Protein AF-A0A1G1FAC6-F1 (afdb_monomer)

Mean predicted aligned error: 11.22 Å

Foldseek 3Di:
DVVVVDDPVRVCVVVVHPDCVVVVVPPPPDPVNVVVVVVVVVVVVVVVVVVVVVVVVVVVVPPPD

Solvent-accessible surface area (backbone atoms only — not comparable to full-atom values): 3993 Å² total; per-residue (Å²): 92,62,92,76,71,41,52,65,74,56,49,29,62,76,70,70,46,93,61,64,71,62,57,68,72,65,60,68,79,47,68,68,58,53,50,53,50,52,52,53,52,53,50,54,50,53,55,50,51,53,51,51,50,51,53,53,55,58,59,64,69,71,74,82,124

Sequence (65 aa):
MIRAGIPEVVAMRISGHKTRAVFDRYNIVNESYLRNASEKVTNLHHEAQERLERVAHEHNNGHNV

pLDDT: mean 80.06, std 11.46, range [52.06, 94.69]

Structure (mmCIF, N/CA/C/O backbone):
data_AF-A0A1G1FAC6-F1
#
_entry.id   AF-A0A1G1FAC6-F1
#
loop_
_atom_site.group_PDB
_atom_site.id
_atom_site.type_symbol
_atom_site.label_atom_id
_atom_site.label_alt_id
_atom_site.label_comp_id
_atom_site.label_asym_id
_atom_site.label_entity_id
_atom_site.label_seq_id
_atom_site.pdbx_PDB_ins_code
_atom_site.Cartn_x
_atom_site.Cartn_y
_atom_site.Cartn_z
_atom_site.occupancy
_atom_site.B_iso_or_equiv
_atom_site.auth_seq_id
_atom_site.auth_comp_id
_atom_site.auth_asym_id
_atom_site.auth_atom_id
_atom_site.pdbx_PDB_model_num
ATOM 1 N N . MET A 1 1 ? 13.643 -0.445 -10.170 1.00 75.25 1 MET A N 1
ATOM 2 C CA . MET A 1 1 ? 13.326 0.804 -10.899 1.00 75.25 1 MET A CA 1
ATOM 3 C C . MET A 1 1 ? 12.332 1.665 -10.129 1.00 75.25 1 MET A C 1
ATOM 5 O O . MET A 1 1 ? 12.765 2.671 -9.593 1.00 75.25 1 MET A O 1
ATOM 9 N N . ILE A 1 2 ? 11.068 1.254 -9.961 1.00 76.00 2 ILE A N 1
ATOM 10 C CA . ILE A 1 2 ? 10.052 2.062 -9.246 1.00 76.00 2 ILE A CA 1
ATOM 11 C C . ILE A 1 2 ? 10.464 2.400 -7.803 1.00 76.00 2 ILE A C 1
ATOM 13 O O . ILE A 1 2 ? 10.455 3.556 -7.402 1.00 76.00 2 ILE A O 1
ATOM 17 N N . ARG A 1 3 ? 10.950 1.411 -7.040 1.00 72.75 3 ARG A N 1
ATOM 18 C CA . ARG A 1 3 ? 11.452 1.614 -5.663 1.00 72.75 3 ARG A CA 1
ATOM 19 C C . ARG A 1 3 ? 12.718 2.473 -5.562 1.00 72.75 3 ARG A C 1
ATOM 21 O O . ARG A 1 3 ? 13.035 2.939 -4.480 1.00 72.75 3 ARG A O 1
ATOM 28 N N . ALA A 1 4 ? 13.431 2.669 -6.669 1.00 80.8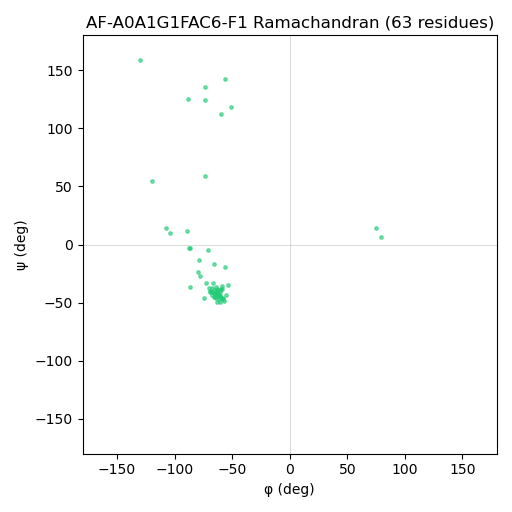8 4 ALA A N 1
ATOM 29 C CA . ALA A 1 4 ? 14.572 3.580 -6.740 1.00 80.88 4 ALA A CA 1
ATOM 30 C C . ALA A 1 4 ? 14.136 5.010 -7.119 1.00 80.88 4 ALA A C 1
ATOM 32 O O . ALA A 1 4 ? 14.973 5.829 -7.477 1.00 80.88 4 ALA A O 1
ATOM 33 N N . GLY A 1 5 ? 12.826 5.294 -7.101 1.00 81.94 5 GLY A N 1
ATOM 34 C CA . GLY A 1 5 ? 12.262 6.598 -7.445 1.00 81.94 5 GLY A CA 1
ATOM 35 C C . GLY A 1 5 ? 12.152 6.863 -8.947 1.00 81.94 5 GLY A C 1
ATOM 36 O O . GLY A 1 5 ? 11.804 7.972 -9.338 1.00 81.94 5 GLY A O 1
ATOM 37 N N . ILE A 1 6 ? 12.431 5.875 -9.805 1.00 85.81 6 ILE A N 1
ATOM 38 C CA . ILE A 1 6 ? 12.313 6.051 -11.257 1.00 85.81 6 ILE A CA 1
ATOM 39 C C . ILE A 1 6 ? 10.824 6.079 -11.626 1.00 85.81 6 ILE A C 1
ATOM 41 O O . ILE A 1 6 ? 10.127 5.100 -11.334 1.00 85.81 6 ILE A O 1
ATOM 45 N N . PRO A 1 7 ? 10.339 7.140 -12.299 1.00 87.81 7 PRO A N 1
ATOM 46 C CA . PRO A 1 7 ? 8.955 7.215 -12.742 1.00 87.81 7 PRO A CA 1
ATOM 47 C C . PRO A 1 7 ? 8.571 6.024 -13.620 1.00 87.81 7 PRO A C 1
ATOM 49 O O . PRO A 1 7 ? 9.348 5.567 -14.461 1.00 87.81 7 PRO A O 1
ATOM 52 N N . GLU A 1 8 ? 7.341 5.550 -13.465 1.00 84.31 8 GLU A N 1
ATOM 53 C CA . GLU A 1 8 ? 6.832 4.361 -14.152 1.00 84.31 8 GLU A CA 1
ATOM 54 C C . GLU A 1 8 ? 6.959 4.448 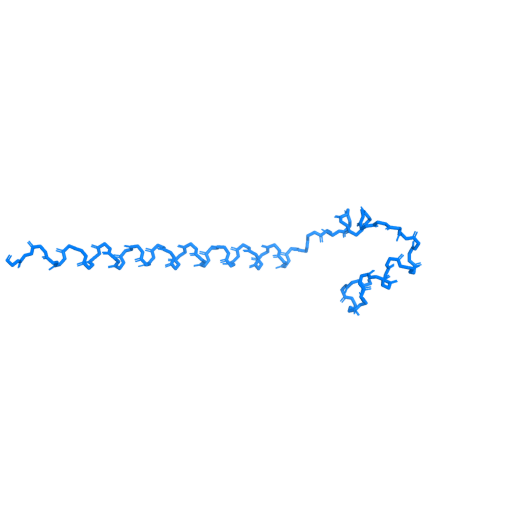-15.677 1.00 84.31 8 GLU A C 1
ATOM 56 O O . GLU A 1 8 ? 7.456 3.523 -16.312 1.00 84.31 8 GLU A O 1
ATOM 61 N N . VAL A 1 9 ? 6.627 5.603 -16.255 1.00 85.94 9 VAL A N 1
ATOM 62 C CA . VAL A 1 9 ? 6.741 5.872 -17.699 1.00 85.94 9 VAL A CA 1
ATOM 63 C C . VAL A 1 9 ? 8.179 5.712 -18.209 1.00 85.94 9 VAL A C 1
ATOM 65 O O . VAL A 1 9 ? 8.406 5.227 -19.317 1.00 85.94 9 VAL A O 1
ATOM 68 N N . VAL A 1 10 ? 9.163 6.082 -17.383 1.00 87.88 10 VAL A N 1
ATOM 69 C CA . VAL A 1 10 ? 10.593 5.951 -17.693 1.00 87.88 10 VAL A CA 1
ATOM 70 C C . VAL A 1 10 ? 11.019 4.488 -17.585 1.00 87.88 10 VAL A C 1
ATOM 72 O O . VAL A 1 10 ? 11.658 3.965 -18.496 1.00 87.88 10 VAL A O 1
ATOM 75 N N . ALA A 1 11 ? 10.608 3.797 -16.520 1.00 87.31 11 ALA A N 1
ATOM 76 C CA . ALA A 1 11 ? 10.889 2.375 -16.335 1.00 87.31 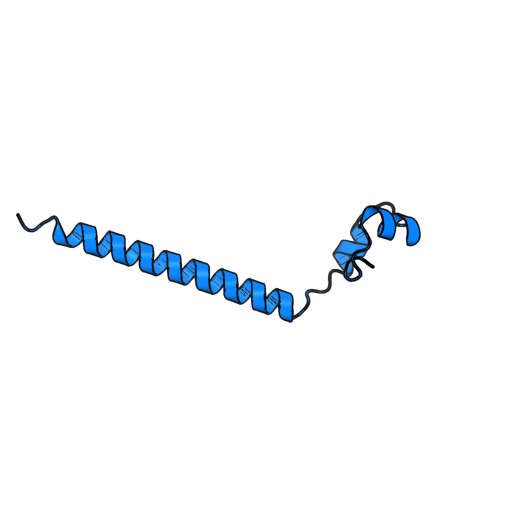11 ALA A CA 1
ATOM 77 C C . ALA A 1 11 ? 10.285 1.517 -17.463 1.00 87.31 11 ALA A C 1
ATOM 79 O O . ALA A 1 11 ? 10.943 0.605 -17.968 1.00 87.31 11 ALA A O 1
ATOM 80 N N . MET A 1 12 ? 9.065 1.832 -17.908 1.00 89.94 12 MET A N 1
ATOM 81 C CA . MET A 1 12 ? 8.407 1.193 -19.051 1.00 89.94 12 MET A CA 1
ATOM 82 C C . MET A 1 12 ? 9.206 1.385 -20.340 1.00 89.94 12 MET A C 1
ATOM 84 O O . MET A 1 12 ? 9.425 0.426 -21.078 1.00 89.94 12 MET A O 1
ATOM 88 N N . ARG A 1 13 ? 9.702 2.604 -20.585 1.00 89.62 13 ARG A N 1
ATOM 89 C CA . ARG A 1 13 ? 10.461 2.919 -21.798 1.00 89.62 13 ARG A CA 1
ATOM 90 C C . ARG A 1 13 ? 11.826 2.240 -21.838 1.00 89.62 13 ARG A C 1
ATOM 92 O O . ARG A 1 13 ? 12.200 1.725 -22.884 1.00 89.62 13 ARG A O 1
ATOM 99 N N . ILE A 1 14 ? 12.527 2.195 -20.705 1.00 87.38 14 ILE A N 1
ATOM 100 C CA . ILE A 1 14 ? 13.808 1.483 -20.562 1.00 87.38 14 ILE A CA 1
ATOM 101 C C . ILE A 1 14 ? 13.622 -0.019 -20.793 1.00 87.38 14 ILE A C 1
ATOM 103 O O . ILE A 1 14 ? 14.434 -0.656 -21.454 1.00 87.38 14 ILE A O 1
ATOM 107 N N . SER A 1 15 ? 12.548 -0.589 -20.250 1.00 83.69 15 SER A N 1
ATOM 108 C CA . SER A 1 15 ? 12.301 -2.033 -20.303 1.00 83.69 15 SER A CA 1
ATOM 109 C C . SER A 1 15 ? 11.567 -2.501 -21.567 1.00 83.69 15 SER A C 1
ATOM 111 O O . SER A 1 15 ? 11.367 -3.698 -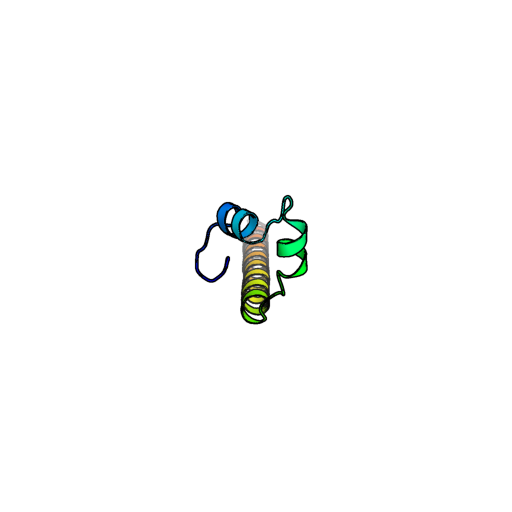21.734 1.00 83.69 15 SER A O 1
ATOM 113 N N . GLY A 1 16 ? 11.164 -1.586 -22.456 1.00 88.31 16 GLY A N 1
ATOM 114 C CA . GLY A 1 16 ? 10.482 -1.911 -23.713 1.00 88.31 16 GLY A CA 1
ATOM 115 C C . GLY A 1 16 ? 9.014 -2.330 -23.560 1.00 88.31 16 GLY A C 1
ATOM 116 O O . GLY A 1 16 ? 8.422 -2.858 -24.503 1.00 88.31 16 GLY A O 1
ATOM 117 N N . HIS A 1 17 ? 8.400 -2.090 -22.399 1.00 88.44 17 HIS A N 1
ATOM 118 C CA . HIS A 1 17 ? 7.019 -2.488 -22.132 1.00 88.44 17 HIS A CA 1
ATOM 119 C C . HIS A 1 17 ? 6.034 -1.409 -22.576 1.00 88.44 17 HIS A C 1
ATOM 121 O O . HIS A 1 17 ? 6.096 -0.261 -22.141 1.00 88.44 17 HIS A O 1
ATOM 127 N N . LYS A 1 18 ? 5.074 -1.803 -23.419 1.00 81.25 18 LYS A N 1
ATOM 128 C CA . LYS A 1 18 ? 3.975 -0.928 -23.861 1.00 81.25 18 LYS A CA 1
ATOM 129 C C . LYS A 1 18 ? 2.848 -0.814 -22.834 1.00 81.25 18 LYS A C 1
ATOM 131 O O . LYS A 1 18 ? 2.104 0.158 -22.855 1.00 81.25 18 LYS A O 1
ATOM 136 N N . THR A 1 19 ? 2.710 -1.801 -21.952 1.00 79.31 19 THR A N 1
ATOM 137 C CA . THR A 1 19 ? 1.637 -1.880 -20.954 1.00 79.31 19 THR A CA 1
ATOM 138 C C . THR A 1 19 ? 2.208 -2.144 -19.564 1.00 79.31 19 THR A C 1
ATOM 140 O O . THR A 1 19 ? 3.318 -2.660 -19.421 1.00 79.31 19 THR A O 1
ATOM 143 N N . ARG A 1 20 ? 1.437 -1.810 -18.523 1.00 79.12 20 ARG A N 1
ATOM 144 C CA . ARG A 1 20 ? 1.819 -2.029 -17.115 1.00 79.12 20 ARG A CA 1
ATOM 145 C C . ARG A 1 20 ? 1.814 -3.494 -16.685 1.00 79.12 20 ARG A C 1
ATOM 147 O O . ARG A 1 20 ? 2.300 -3.804 -15.606 1.00 79.12 20 ARG A O 1
ATOM 154 N N . ALA A 1 21 ? 1.378 -4.406 -17.555 1.00 78.44 21 ALA A N 1
ATOM 155 C CA . ALA A 1 21 ? 1.169 -5.820 -17.250 1.00 78.44 21 ALA A CA 1
ATOM 156 C C . ALA A 1 21 ? 2.402 -6.567 -16.700 1.00 78.44 21 ALA A C 1
ATOM 158 O O . ALA A 1 21 ? 2.251 -7.651 -16.138 1.00 78.44 21 ALA A O 1
ATOM 159 N N . VAL A 1 22 ? 3.618 -6.043 -16.892 1.00 71.19 22 VAL A N 1
ATOM 160 C CA . VAL A 1 22 ? 4.847 -6.568 -16.269 1.00 71.19 22 VAL A CA 1
ATOM 161 C C . VAL A 1 22 ? 5.096 -5.981 -14.882 1.00 71.19 22 VAL A C 1
ATOM 163 O O . VAL A 1 22 ? 5.525 -6.707 -13.990 1.00 71.19 22 VAL A O 1
ATOM 166 N N . PHE A 1 23 ? 4.779 -4.707 -14.665 1.00 69.81 23 PHE A N 1
ATOM 167 C CA . PHE A 1 23 ? 4.869 -4.090 -13.344 1.00 69.81 23 PHE A CA 1
ATOM 168 C C . PHE A 1 23 ? 3.812 -4.658 -12.401 1.00 69.81 23 PHE A C 1
ATOM 170 O O . PHE A 1 23 ? 4.150 -4.982 -11.271 1.00 69.81 23 PHE A O 1
ATOM 177 N N . ASP A 1 24 ? 2.593 -4.896 -12.884 1.00 71.00 24 ASP A N 1
ATOM 178 C CA . ASP A 1 24 ? 1.517 -5.493 -12.083 1.00 71.00 24 ASP A CA 1
ATOM 179 C C . ASP A 1 24 ? 1.858 -6.927 -11.641 1.00 71.00 24 ASP A C 1
ATOM 181 O O . ASP A 1 24 ? 1.578 -7.323 -10.513 1.00 71.00 24 ASP A O 1
ATOM 185 N N . ARG A 1 25 ? 2.531 -7.700 -12.507 1.00 66.81 25 ARG A N 1
ATOM 186 C CA . ARG A 1 25 ? 2.915 -9.100 -12.240 1.00 66.81 25 ARG A CA 1
ATOM 187 C C . ARG A 1 25 ? 4.049 -9.240 -11.229 1.00 66.81 25 ARG A C 1
ATOM 189 O O . ARG A 1 25 ? 4.096 -10.222 -10.498 1.00 66.81 25 ARG A O 1
ATOM 196 N N . TYR A 1 26 ? 4.971 -8.279 -11.225 1.00 62.44 26 TYR A N 1
ATOM 197 C CA . TYR A 1 26 ? 6.129 -8.254 -10.329 1.00 62.44 26 TYR A CA 1
ATOM 198 C C . TYR A 1 26 ? 6.007 -7.203 -9.230 1.00 62.44 26 TYR A C 1
ATOM 200 O O . TYR A 1 26 ? 6.988 -6.935 -8.532 1.00 62.44 26 TYR A O 1
ATOM 208 N N . ASN A 1 27 ? 4.812 -6.648 -9.012 1.00 63.50 27 ASN A N 1
ATOM 209 C CA . ASN A 1 27 ? 4.495 -5.920 -7.793 1.00 63.50 27 ASN A CA 1
ATOM 210 C C . ASN A 1 27 ? 4.328 -6.933 -6.649 1.00 63.50 27 ASN A C 1
ATOM 212 O O . ASN A 1 27 ? 3.259 -7.088 -6.066 1.00 63.50 27 ASN A O 1
ATOM 216 N N . ILE A 1 28 ? 5.392 -7.696 -6.394 1.00 59.94 28 ILE A N 1
ATOM 217 C CA . ILE A 1 28 ? 5.482 -8.660 -5.309 1.00 59.94 28 ILE A CA 1
ATOM 218 C C . ILE A 1 28 ? 5.285 -7.851 -4.035 1.00 59.94 28 ILE A C 1
ATOM 220 O O . ILE A 1 28 ? 6.091 -6.974 -3.703 1.00 59.94 28 ILE A O 1
ATOM 224 N N . VAL A 1 29 ? 4.158 -8.111 -3.379 1.00 62.72 29 VAL A N 1
ATOM 225 C CA . VAL A 1 29 ? 3.757 -7.477 -2.128 1.00 62.72 29 VAL A CA 1
ATOM 226 C C . VAL A 1 29 ? 4.924 -7.604 -1.154 1.00 62.72 29 VAL A C 1
ATOM 228 O O . VAL A 1 29 ? 5.372 -8.706 -0.848 1.00 62.72 29 VAL A O 1
ATOM 231 N N . ASN A 1 30 ? 5.473 -6.473 -0.713 1.00 68.75 30 ASN A N 1
ATOM 232 C CA . ASN A 1 30 ? 6.489 -6.495 0.330 1.00 68.75 30 ASN A CA 1
ATOM 233 C C . ASN A 1 30 ? 5.789 -6.809 1.652 1.00 68.75 30 ASN A C 1
ATOM 235 O O . ASN A 1 30 ? 4.761 -6.201 1.954 1.00 68.75 30 ASN A O 1
ATOM 239 N N . GLU A 1 31 ? 6.367 -7.697 2.450 1.00 75.44 31 GLU A N 1
ATOM 240 C CA . GLU A 1 31 ? 5.859 -8.039 3.778 1.00 75.44 31 GLU A CA 1
ATOM 241 C C . G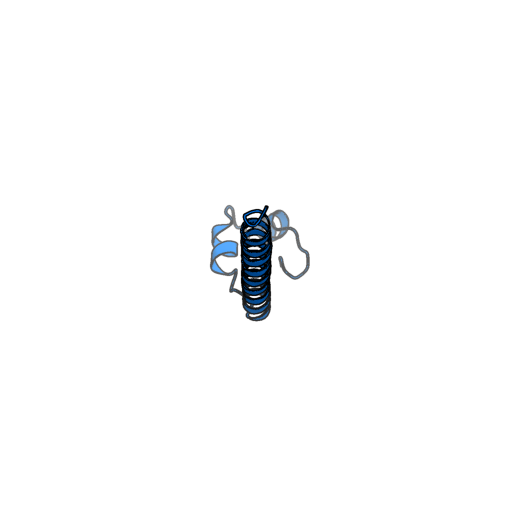LU A 1 31 ? 5.660 -6.797 4.662 1.00 75.44 31 GLU A C 1
ATOM 243 O O . GLU A 1 31 ? 4.662 -6.695 5.371 1.00 75.44 31 GLU A O 1
ATOM 248 N N . SER A 1 32 ? 6.525 -5.783 4.538 1.00 80.25 32 SER A N 1
ATOM 249 C CA . SER A 1 32 ? 6.367 -4.520 5.265 1.00 80.25 32 SER A CA 1
ATOM 250 C C . SER A 1 32 ? 5.156 -3.710 4.802 1.00 80.25 32 SER A C 1
ATOM 252 O O . SER A 1 32 ? 4.464 -3.115 5.625 1.00 80.25 32 SER A O 1
ATOM 254 N N . TYR A 1 33 ? 4.848 -3.712 3.501 1.00 79.69 33 TYR A N 1
ATOM 255 C CA . TYR A 1 33 ? 3.642 -3.063 2.986 1.00 79.69 33 TYR A CA 1
ATOM 256 C C . TYR A 1 33 ? 2.384 -3.817 3.408 1.00 79.69 33 TYR A C 1
ATOM 258 O O . TYR A 1 33 ? 1.397 -3.172 3.752 1.00 79.69 33 TYR A O 1
ATOM 266 N N . LEU A 1 34 ? 2.427 -5.151 3.439 1.00 82.75 34 LEU A N 1
ATOM 267 C CA . LEU A 1 34 ? 1.316 -5.972 3.914 1.00 82.75 34 LEU A CA 1
ATOM 268 C C . LEU A 1 34 ? 1.050 -5.735 5.405 1.00 82.75 34 LEU A C 1
ATOM 270 O O . LEU A 1 34 ? -0.093 -5.499 5.790 1.00 82.75 34 LEU A O 1
ATOM 274 N N . ARG A 1 35 ? 2.105 -5.709 6.226 1.00 87.06 35 ARG A N 1
ATOM 275 C CA . ARG A 1 35 ? 2.020 -5.402 7.658 1.00 87.06 35 ARG A CA 1
ATOM 276 C C . ARG A 1 35 ? 1.454 -4.004 7.898 1.00 87.06 35 ARG A C 1
ATOM 278 O O . ARG A 1 35 ? 0.482 -3.868 8.630 1.00 87.06 35 ARG A O 1
ATOM 285 N N . ASN A 1 36 ? 1.987 -2.988 7.219 1.00 88.25 36 ASN A N 1
ATOM 286 C CA . ASN A 1 36 ? 1.502 -1.611 7.351 1.00 88.25 36 ASN A CA 1
ATOM 287 C C . ASN A 1 36 ? 0.045 -1.457 6.885 1.00 88.25 36 ASN A C 1
ATOM 289 O O . ASN A 1 36 ? -0.718 -0.693 7.473 1.00 88.25 36 ASN A O 1
ATOM 293 N N . ALA A 1 37 ? -0.351 -2.155 5.816 1.00 88.31 37 ALA A N 1
ATOM 294 C CA . ALA A 1 37 ? -1.736 -2.164 5.356 1.00 88.31 37 ALA A CA 1
ATOM 295 C C . ALA A 1 37 ? -2.651 -2.828 6.393 1.00 88.31 37 ALA A C 1
ATOM 297 O O . ALA A 1 37 ? -3.690 -2.264 6.729 1.00 88.31 37 ALA A O 1
ATOM 298 N N . SER A 1 38 ? -2.233 -3.972 6.944 1.00 90.81 38 SER A N 1
ATOM 299 C CA . SER A 1 38 ? -2.964 -4.672 8.000 1.00 90.81 38 SER A CA 1
ATOM 300 C C . SER A 1 38 ? -3.132 -3.800 9.244 1.00 90.81 38 SER A C 1
ATOM 302 O O . SER A 1 38 ? -4.240 -3.695 9.754 1.00 90.81 38 SER A O 1
ATOM 304 N N . GLU A 1 39 ? -2.071 -3.132 9.705 1.00 93.88 39 GLU A N 1
ATOM 305 C CA . GLU A 1 39 ? -2.125 -2.231 10.864 1.00 93.88 39 GLU A CA 1
ATOM 306 C C . GLU A 1 39 ? -3.100 -1.070 10.637 1.00 93.88 39 GLU A C 1
ATOM 308 O O . GLU A 1 39 ? -3.925 -0.777 11.500 1.00 93.88 39 GLU A O 1
ATOM 313 N N . LYS A 1 40 ? -3.068 -0.440 9.455 1.00 93.62 40 LYS A N 1
ATOM 314 C CA . LYS A 1 40 ? -4.010 0.639 9.121 1.00 93.62 40 LYS A CA 1
ATOM 315 C C . LYS A 1 40 ? -5.459 0.168 9.135 1.00 93.62 40 LYS A C 1
ATOM 317 O O . LYS A 1 40 ? -6.312 0.879 9.655 1.00 93.62 40 LYS A O 1
ATOM 322 N N . VAL A 1 41 ? -5.738 -1.005 8.568 1.00 93.62 41 VAL A N 1
ATOM 323 C CA . VAL A 1 41 ? -7.093 -1.574 8.552 1.00 93.62 41 VAL A CA 1
ATOM 324 C C . VAL A 1 41 ? -7.565 -1.869 9.976 1.00 93.62 41 VAL A C 1
ATOM 326 O O . VAL A 1 41 ? -8.667 -1.466 10.339 1.00 93.62 41 VAL A O 1
ATOM 329 N N . THR A 1 42 ? -6.723 -2.486 10.807 1.00 94.00 42 THR A N 1
ATOM 330 C CA . THR A 1 42 ? -7.044 -2.751 12.217 1.00 94.00 42 THR A CA 1
ATOM 331 C C . THR A 1 42 ? -7.362 -1.465 12.981 1.00 94.00 42 THR A C 1
ATOM 333 O O . THR A 1 42 ? -8.381 -1.404 13.667 1.00 94.00 42 THR A O 1
ATOM 336 N N . ASN A 1 43 ? -6.547 -0.419 12.824 1.00 94.62 43 ASN A N 1
ATOM 337 C CA . ASN A 1 43 ? -6.766 0.856 13.512 1.00 94.62 43 ASN A CA 1
ATOM 338 C C . ASN A 1 43 ? -8.084 1.518 13.087 1.00 94.62 43 ASN A C 1
ATOM 340 O O . ASN A 1 43 ? -8.848 1.964 13.938 1.00 94.62 43 ASN A O 1
ATOM 344 N N . LEU A 1 44 ? -8.396 1.510 11.786 1.00 94.69 44 LEU A N 1
ATOM 345 C CA . LEU A 1 44 ? -9.662 2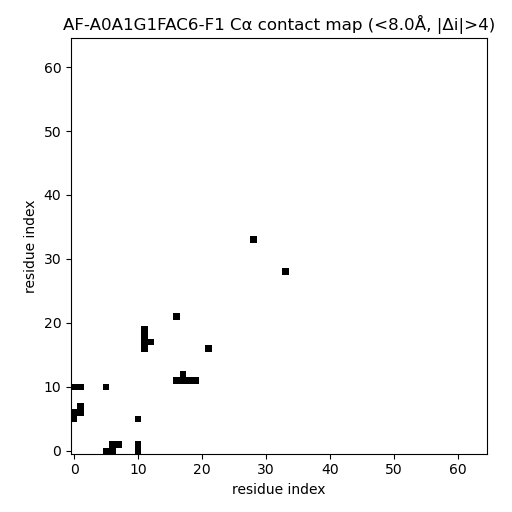.043 11.273 1.00 94.69 44 LEU A CA 1
ATOM 346 C C . LEU A 1 44 ? -10.880 1.325 11.870 1.00 94.69 44 LEU A C 1
ATOM 348 O O . LEU A 1 44 ? -11.887 1.966 12.169 1.00 94.69 44 LEU A O 1
ATOM 352 N N . HIS A 1 45 ? -10.800 0.004 12.059 1.00 92.31 45 HIS A N 1
ATOM 353 C CA . HIS A 1 45 ? -11.871 -0.753 12.705 1.00 92.31 45 HIS A CA 1
ATOM 354 C C . HIS A 1 45 ? -12.023 -0.392 14.183 1.00 92.31 45 HIS A C 1
ATOM 356 O O . HIS A 1 45 ? -13.150 -0.178 14.624 1.00 92.31 45 HIS A O 1
ATOM 362 N N . HIS A 1 46 ? -10.918 -0.254 14.920 1.00 92.25 46 HIS A N 1
ATOM 363 C CA . HIS A 1 46 ? -10.954 0.140 16.330 1.00 92.25 46 HIS A CA 1
ATOM 364 C C . HIS A 1 46 ? -11.580 1.532 16.510 1.00 92.25 46 HIS A C 1
ATOM 366 O O . HIS A 1 46 ? -12.500 1.711 17.304 1.00 92.25 46 HIS A O 1
ATOM 372 N N . GLU A 1 47 ? -11.160 2.505 15.696 1.00 93.06 47 GLU A N 1
ATOM 373 C CA . GLU A 1 47 ? -11.720 3.862 15.698 1.00 93.06 47 GLU A CA 1
ATOM 374 C C . GLU A 1 47 ? -13.223 3.869 15.373 1.00 93.06 47 GLU A C 1
ATOM 376 O O . GLU A 1 47 ? 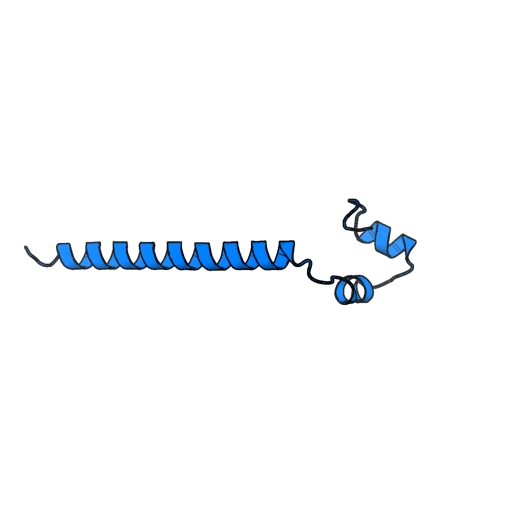-13.997 4.629 15.966 1.00 93.06 47 GLU A O 1
ATOM 381 N N . ALA A 1 48 ? -13.659 3.016 14.439 1.00 91.00 48 ALA A N 1
ATOM 382 C CA . ALA A 1 48 ? -15.068 2.868 14.097 1.00 91.00 48 ALA A CA 1
ATOM 383 C C . ALA A 1 48 ? -15.881 2.255 15.250 1.00 91.00 48 ALA A C 1
ATOM 385 O O . ALA A 1 48 ? -16.986 2.727 15.519 1.00 91.00 48 ALA A O 1
ATOM 386 N N . GLN A 1 49 ? -15.336 1.255 15.951 1.00 89.38 49 GLN A N 1
ATOM 387 C CA . GLN A 1 49 ? -15.973 0.637 17.118 1.00 89.38 49 GLN A CA 1
ATOM 388 C C . GLN A 1 49 ? -16.134 1.642 18.260 1.00 89.38 49 GLN A C 1
ATOM 390 O O . GLN A 1 49 ? -17.249 1.845 18.731 1.00 89.38 49 GLN A O 1
ATOM 395 N N . GLU A 1 50 ? -15.073 2.369 18.615 1.00 89.88 50 GLU A N 1
ATOM 396 C CA . GLU A 1 50 ? -15.146 3.419 19.638 1.00 89.88 50 GLU A CA 1
ATOM 397 C C . GLU A 1 50 ? -16.163 4.506 19.280 1.00 89.88 50 GLU A C 1
ATOM 399 O O . GLU A 1 50 ? -16.861 5.049 20.138 1.00 89.88 50 GLU A O 1
ATOM 404 N N . ARG A 1 51 ? -16.249 4.876 17.997 1.00 90.31 51 ARG A N 1
ATOM 405 C CA .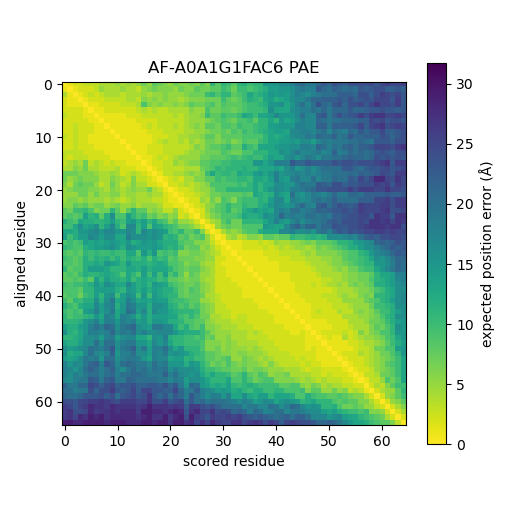 ARG A 1 51 ? -17.224 5.866 17.536 1.00 90.31 51 ARG A CA 1
ATOM 406 C C . ARG A 1 51 ? -18.654 5.366 17.708 1.00 90.31 51 ARG A C 1
ATOM 408 O O . ARG A 1 51 ? -19.502 6.141 18.137 1.00 90.31 51 ARG A O 1
ATOM 415 N N . LEU A 1 52 ? -18.912 4.102 17.384 1.00 86.69 52 LEU A N 1
ATOM 416 C CA . LEU A 1 52 ? -20.223 3.480 17.563 1.00 86.69 52 LEU A CA 1
ATOM 417 C C . LEU A 1 52 ? -20.597 3.378 19.044 1.00 86.69 52 LEU A C 1
ATOM 419 O O . LEU A 1 52 ? -21.720 3.715 19.407 1.00 86.69 52 LEU A O 1
ATOM 423 N N . GLU A 1 53 ? -19.654 2.987 19.899 1.00 85.00 53 GLU A N 1
ATOM 424 C CA . GLU A 1 53 ? -19.854 2.905 21.348 1.00 85.00 53 GLU A CA 1
ATOM 425 C C . GLU A 1 53 ? -20.156 4.275 21.959 1.00 85.00 53 GLU A C 1
ATOM 427 O O . GLU A 1 53 ? -21.107 4.404 22.729 1.00 85.00 53 GLU A O 1
ATOM 432 N N . ARG A 1 54 ? -19.425 5.325 21.561 1.00 85.50 54 ARG A N 1
ATOM 433 C CA . ARG A 1 54 ? -19.715 6.706 21.984 1.00 85.50 54 ARG A CA 1
ATOM 434 C C . ARG A 1 54 ? -21.135 7.129 21.609 1.00 85.50 54 ARG A C 1
ATOM 436 O O . ARG A 1 54 ? -21.877 7.592 22.470 1.00 85.50 54 ARG A O 1
ATOM 443 N N . VAL A 1 55 ? -21.543 6.892 20.362 1.00 84.62 55 VAL A N 1
ATOM 444 C CA . VA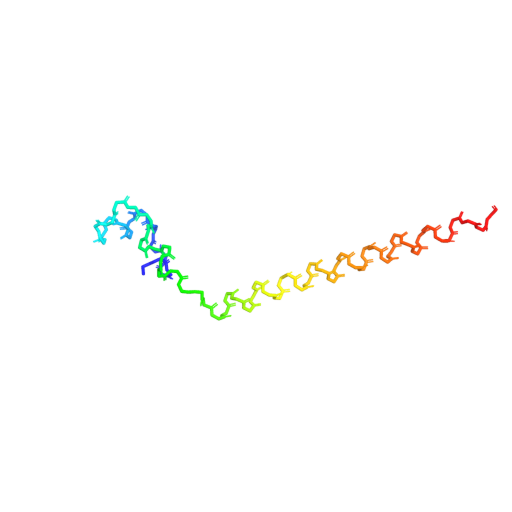L A 1 55 ? -22.899 7.224 19.892 1.00 84.62 55 VAL A CA 1
ATOM 445 C C . VAL A 1 55 ? -23.969 6.429 20.652 1.00 84.62 55 VAL A C 1
ATOM 447 O O . VAL A 1 55 ? -25.017 6.981 20.989 1.00 84.62 55 VAL A O 1
ATOM 450 N N . ALA A 1 56 ? -23.722 5.152 20.955 1.00 81.06 56 ALA A N 1
ATOM 451 C CA . ALA A 1 56 ? -24.645 4.315 21.721 1.00 81.06 56 ALA A CA 1
ATOM 452 C C . ALA A 1 56 ? -24.780 4.779 23.184 1.00 81.06 56 ALA A C 1
ATOM 454 O O . ALA A 1 56 ? -25.892 4.833 23.714 1.00 81.06 56 ALA A O 1
ATOM 455 N N . HIS A 1 57 ? -23.671 5.163 23.823 1.00 75.31 57 HIS A N 1
ATOM 456 C CA . HIS A 1 57 ? -23.672 5.718 25.178 1.00 75.31 57 HIS A CA 1
ATOM 457 C C . HIS A 1 57 ? -24.390 7.072 25.259 1.00 75.31 57 HIS A C 1
ATOM 459 O O . HIS A 1 57 ? -25.137 7.312 26.208 1.00 75.31 57 HIS A O 1
ATOM 465 N N . GLU A 1 58 ? -24.222 7.934 24.255 1.00 70.81 58 GLU A N 1
ATOM 466 C CA . GLU A 1 58 ? -24.919 9.222 24.164 1.00 70.81 58 GLU A CA 1
ATOM 467 C C . GLU A 1 58 ? -26.442 9.053 24.023 1.00 70.81 58 GLU A C 1
ATOM 469 O O . GLU A 1 58 ? -27.199 9.760 24.687 1.00 70.81 58 GLU A O 1
ATOM 474 N N . HIS A 1 59 ? -26.909 8.079 23.232 1.00 66.62 59 HIS A N 1
ATOM 475 C CA . HIS A 1 59 ? -28.347 7.824 23.053 1.00 66.62 59 HIS A CA 1
ATOM 476 C C . HIS A 1 59 ? -29.036 7.309 24.324 1.00 66.62 59 HIS A C 1
ATOM 478 O O . HIS A 1 59 ? -30.200 7.630 24.560 1.00 66.62 59 HIS A O 1
ATOM 484 N N . ASN A 1 60 ? -28.339 6.529 25.154 1.00 63.25 60 ASN A N 1
ATOM 485 C CA . ASN A 1 60 ? -28.942 5.916 26.339 1.00 63.25 60 ASN A CA 1
ATOM 486 C C . ASN A 1 60 ? -29.102 6.907 27.511 1.00 63.25 60 ASN A C 1
ATOM 488 O O . ASN A 1 60 ? -30.021 6.779 28.316 1.00 63.25 60 ASN A O 1
ATOM 492 N N . ASN A 1 61 ? -28.254 7.938 27.583 1.00 61.12 61 ASN A N 1
ATOM 493 C CA . ASN A 1 61 ? -28.333 8.975 28.620 1.00 61.12 61 ASN A CA 1
ATOM 494 C C . ASN A 1 61 ? -29.425 10.033 28.362 1.00 61.12 61 ASN A C 1
ATOM 496 O O . ASN A 1 61 ? -29.754 10.794 29.269 1.00 61.12 61 ASN A O 1
ATOM 500 N N . GLY A 1 62 ? -30.001 10.089 27.156 1.00 58.25 62 GLY A N 1
ATOM 501 C CA . GLY A 1 62 ? -31.047 11.053 26.789 1.00 58.25 62 GLY A CA 1
ATOM 502 C C . GLY A 1 62 ? -32.486 10.616 27.095 1.00 58.25 62 GLY A C 1
ATOM 503 O O . GLY A 1 62 ? -33.404 11.387 26.838 1.00 58.25 62 GLY A O 1
ATOM 504 N N . HIS A 1 63 ? -32.704 9.399 27.610 1.00 57.19 63 HIS A N 1
ATOM 505 C CA . HIS A 1 63 ? -34.045 8.818 27.806 1.00 57.19 63 HIS A CA 1
ATOM 506 C C . HIS A 1 63 ? -34.536 8.821 29.267 1.00 57.19 63 HIS A C 1
ATOM 508 O O . HIS A 1 63 ? -35.538 8.180 29.572 1.00 57.19 63 HIS A O 1
ATOM 514 N N . ASN A 1 64 ? -33.835 9.515 30.173 1.00 53.41 64 ASN A N 1
ATOM 515 C CA . ASN A 1 64 ? -34.178 9.588 31.599 1.00 53.41 64 ASN A CA 1
ATOM 516 C C . ASN A 1 64 ? -34.465 11.035 32.056 1.00 53.41 64 ASN A C 1
ATOM 518 O O . ASN A 1 64 ? -33.822 11.535 32.981 1.00 53.41 64 ASN A O 1
ATOM 522 N N . VAL A 1 65 ? -35.402 11.706 31.375 1.00 52.06 65 VAL A N 1
ATOM 523 C CA . VAL A 1 65 ? -36.030 12.983 31.779 1.00 52.06 65 VAL A CA 1
ATOM 524 C C . VAL A 1 65 ? -37.526 12.938 31.523 1.00 52.06 65 VAL A C 1
ATOM 526 O O . VAL A 1 65 ? -37.911 12.503 30.416 1.00 52.06 65 VAL A O 1
#

Radius of gyration: 22.77 Å; Cα contacts (8 Å, |Δi|>4): 14; chains: 1; bounding box: 51×22×56 Å

Secondary structure (DSSP, 8-state):
-GGGT--HHHHHHHHT-SSTHHHHHT----HHHHHHHHHHHHHHHHHHHHHHHHHHHHHHHTS--